Protein AF-A0A8J7N1F7-F1 (afdb_monomer_lite)

Structure (mmCIF, N/CA/C/O backbone):
data_AF-A0A8J7N1F7-F1
#
_entry.id   AF-A0A8J7N1F7-F1
#
loop_
_atom_site.group_PDB
_atom_site.id
_atom_site.type_symbol
_atom_site.label_atom_id
_atom_site.label_alt_id
_atom_site.label_comp_id
_atom_site.label_asym_id
_atom_site.label_entity_id
_atom_site.label_seq_id
_atom_site.pdbx_PDB_ins_code
_atom_site.Cartn_x
_atom_site.Cartn_y
_atom_site.Cartn_z
_atom_site.occupancy
_atom_site.B_iso_or_equiv
_atom_site.auth_seq_id
_atom_site.auth_comp_id
_atom_site.auth_asym_id
_atom_site.auth_atom_id
_atom_site.pdbx_PDB_model_num
ATOM 1 N N . TRP A 1 1 ? -0.646 -12.227 2.330 1.00 86.62 1 TRP A N 1
ATOM 2 C CA . TRP A 1 1 ? -0.042 -12.852 1.139 1.00 86.62 1 TRP A CA 1
ATOM 3 C C . TRP A 1 1 ? -0.427 -12.158 -0.161 1.00 86.62 1 TRP A C 1
ATOM 5 O O . TRP A 1 1 ? 0.489 -11.826 -0.890 1.00 86.62 1 TRP A O 1
ATOM 15 N N . ILE A 1 2 ? -1.705 -11.840 -0.431 1.00 90.56 2 ILE A N 1
ATOM 16 C CA . ILE A 1 2 ? -2.103 -11.136 -1.675 1.00 90.56 2 ILE A CA 1
ATOM 17 C C . ILE A 1 2 ? -1.323 -9.830 -1.924 1.00 90.56 2 ILE A C 1
ATOM 19 O O . ILE A 1 2 ? -0.809 -9.632 -3.015 1.00 90.56 2 ILE A O 1
ATOM 23 N N . VAL A 1 3 ? -1.153 -8.985 -0.901 1.00 93.06 3 VAL A N 1
ATOM 24 C CA . VAL A 1 3 ? -0.379 -7.736 -1.030 1.00 93.06 3 VAL A CA 1
ATOM 25 C C . VAL A 1 3 ? 1.080 -8.017 -1.384 1.00 93.06 3 VAL A C 1
ATOM 27 O O . VAL 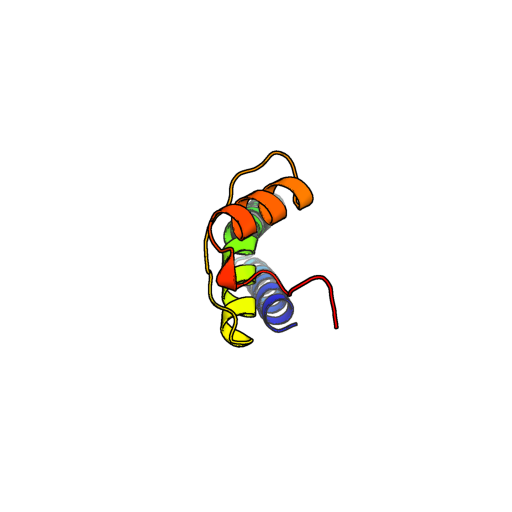A 1 3 ? 1.613 -7.375 -2.273 1.00 93.06 3 VAL A O 1
ATOM 30 N N . ALA A 1 4 ? 1.706 -9.011 -0.748 1.00 92.94 4 ALA A N 1
ATOM 31 C CA . ALA A 1 4 ? 3.085 -9.387 -1.055 1.00 92.94 4 ALA A CA 1
ATOM 32 C C . ALA A 1 4 ? 3.236 -9.869 -2.507 1.00 92.94 4 ALA A C 1
ATOM 34 O O . ALA A 1 4 ? 4.192 -9.490 -3.168 1.00 92.94 4 ALA A O 1
ATOM 35 N N . ALA A 1 5 ? 2.272 -10.644 -3.021 1.00 95.62 5 ALA A N 1
ATOM 36 C CA . ALA A 1 5 ? 2.265 -11.069 -4.421 1.00 95.62 5 ALA A CA 1
ATOM 37 C C . ALA A 1 5 ? 2.130 -9.880 -5.390 1.00 95.62 5 ALA A C 1
ATOM 39 O O . ALA A 1 5 ? 2.807 -9.853 -6.411 1.00 95.62 5 ALA A O 1
ATOM 40 N N . ILE A 1 6 ? 1.298 -8.886 -5.056 1.00 94.62 6 ILE A N 1
ATOM 41 C CA . ILE A 1 6 ? 1.146 -7.657 -5.851 1.00 94.62 6 ILE A CA 1
ATOM 42 C C . ILE A 1 6 ? 2.442 -6.839 -5.853 1.00 94.62 6 ILE A C 1
ATOM 44 O O . ILE A 1 6 ? 2.876 -6.407 -6.915 1.00 94.62 6 ILE A O 1
ATOM 48 N N . LEU A 1 7 ? 3.070 -6.647 -4.689 1.00 95.50 7 LEU A N 1
ATOM 49 C CA . LEU A 1 7 ? 4.328 -5.901 -4.582 1.00 95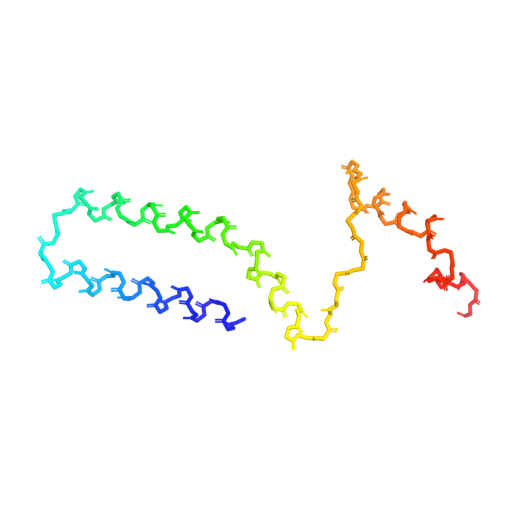.50 7 LEU A CA 1
ATOM 50 C C . LEU A 1 7 ? 5.454 -6.596 -5.351 1.00 95.50 7 LEU A C 1
ATOM 52 O O . LEU A 1 7 ? 6.101 -5.956 -6.169 1.00 95.50 7 LEU A O 1
ATOM 56 N N . PHE A 1 8 ? 5.588 -7.916 -5.192 1.00 96.81 8 PHE A N 1
ATOM 57 C CA . PHE A 1 8 ? 6.555 -8.715 -5.945 1.00 96.81 8 PHE A CA 1
ATOM 58 C C . PHE A 1 8 ? 6.337 -8.622 -7.461 1.00 96.81 8 PHE A C 1
ATOM 60 O O . PHE A 1 8 ? 7.292 -8.476 -8.218 1.00 96.81 8 PHE A O 1
ATOM 67 N N . ALA A 1 9 ? 5.082 -8.682 -7.922 1.00 97.81 9 ALA A N 1
ATOM 68 C CA . ALA A 1 9 ? 4.767 -8.496 -9.336 1.00 97.81 9 ALA A CA 1
ATOM 69 C C . ALA A 1 9 ? 5.122 -7.079 -9.823 1.00 97.81 9 ALA A C 1
ATOM 71 O O . ALA A 1 9 ? 5.567 -6.923 -10.958 1.00 97.81 9 ALA A O 1
ATOM 72 N N . GLY A 1 10 ? 4.958 -6.063 -8.970 1.00 97.06 10 GLY A N 1
ATOM 73 C CA . GLY A 1 10 ? 5.399 -4.696 -9.239 1.00 97.06 10 GLY A CA 1
ATOM 74 C C . GLY A 1 10 ? 6.919 -4.582 -9.373 1.00 97.06 10 GLY A C 1
ATOM 75 O O . GLY A 1 10 ? 7.390 -4.020 -10.357 1.00 97.06 10 GLY A O 1
ATOM 76 N N . ASP A 1 11 ? 7.678 -5.181 -8.451 1.00 97.56 11 ASP A N 1
ATOM 77 C CA . ASP A 1 11 ? 9.148 -5.219 -8.508 1.00 97.56 11 ASP A CA 1
ATOM 78 C C . ASP A 1 11 ? 9.644 -5.945 -9.765 1.00 97.56 11 ASP A C 1
ATOM 80 O O . ASP A 1 11 ? 10.533 -5.460 -10.465 1.00 97.56 11 ASP A O 1
ATOM 84 N N . LEU A 1 12 ? 9.023 -7.081 -10.098 1.00 98.19 12 LEU A N 1
ATOM 85 C CA . LEU A 1 12 ? 9.323 -7.825 -11.319 1.00 98.19 12 LEU A CA 1
ATOM 86 C C . LEU A 1 12 ? 9.020 -6.991 -12.572 1.00 98.19 12 LEU A C 1
ATOM 88 O O . LEU A 1 12 ? 9.834 -6.943 -13.490 1.00 98.19 12 LEU A O 1
ATOM 92 N N . GLY A 1 13 ? 7.870 -6.315 -12.609 1.00 97.88 13 GLY A N 1
ATOM 93 C CA . GLY A 1 13 ? 7.498 -5.435 -13.715 1.00 97.88 13 GLY A CA 1
ATOM 94 C C . GLY A 1 13 ? 8.460 -4.258 -13.879 1.00 97.88 13 GLY A C 1
ATOM 95 O O . GLY A 1 13 ? 8.812 -3.911 -15.004 1.00 97.88 13 GLY A O 1
ATOM 96 N N . LEU A 1 14 ? 8.927 -3.682 -12.771 1.00 97.25 14 LEU A N 1
ATOM 97 C CA . LEU A 1 14 ? 9.909 -2.601 -12.780 1.00 97.25 14 LEU A CA 1
ATOM 98 C C . LEU A 1 14 ? 11.267 -3.076 -13.317 1.00 97.25 14 LEU A C 1
ATOM 100 O O . LEU A 1 14 ? 11.860 -2.399 -14.153 1.00 97.25 14 LEU A O 1
ATOM 104 N N . ALA A 1 15 ? 11.721 -4.262 -12.904 1.00 96.56 15 ALA A N 1
ATOM 105 C CA . ALA A 1 15 ? 12.954 -4.859 -13.411 1.00 96.56 15 ALA A CA 1
ATOM 106 C C . ALA A 1 15 ? 12.887 -5.125 -14.925 1.00 96.56 15 ALA A C 1
ATOM 108 O O . ALA A 1 15 ? 13.798 -4.747 -15.659 1.00 96.56 15 ALA A O 1
ATOM 109 N N . LEU A 1 16 ? 11.781 -5.704 -15.405 1.00 97.62 16 LEU A N 1
ATOM 110 C CA . LEU A 1 16 ? 11.555 -5.929 -16.838 1.00 97.62 16 LEU A CA 1
ATOM 111 C C . LEU A 1 16 ? 11.496 -4.615 -17.626 1.00 97.62 16 LEU A C 1
ATOM 113 O O . LEU A 1 16 ? 11.989 -4.540 -18.750 1.00 97.62 16 LEU A O 1
ATOM 117 N N . LEU A 1 17 ? 10.910 -3.565 -17.042 1.00 97.19 17 LEU A N 1
ATOM 118 C CA . LEU A 1 17 ? 10.872 -2.245 -17.662 1.00 97.19 17 LEU A CA 1
ATOM 119 C C . LEU A 1 17 ? 12.279 -1.665 -17.828 1.00 97.19 17 LEU A C 1
ATOM 121 O O . LEU A 1 17 ? 12.564 -1.114 -18.886 1.00 97.19 17 LEU A O 1
ATOM 125 N N . PHE A 1 18 ? 13.149 -1.798 -16.821 1.00 97.00 18 PHE A N 1
ATOM 126 C CA . PHE A 1 18 ? 14.532 -1.321 -16.903 1.00 97.00 18 PHE A CA 1
ATOM 127 C C . PHE A 1 18 ? 15.319 -2.004 -18.020 1.00 97.00 18 PHE A C 1
ATOM 129 O O . PHE A 1 18 ? 16.047 -1.322 -18.739 1.00 97.00 18 PHE A O 1
ATOM 136 N N . GLU A 1 19 ? 15.133 -3.315 -18.193 1.00 95.06 19 GLU A N 1
ATOM 137 C CA . GLU A 1 19 ? 15.742 -4.079 -19.286 1.00 95.06 19 GLU A CA 1
ATOM 138 C C . GLU A 1 19 ? 15.218 -3.622 -20.656 1.00 95.06 19 GLU A C 1
ATOM 140 O O . GLU A 1 19 ? 15.996 -3.434 -21.588 1.00 95.06 19 GLU A O 1
ATOM 145 N N . LEU A 1 20 ? 13.910 -3.373 -20.777 1.00 97.38 20 LEU A N 1
ATOM 146 C CA . LEU A 1 20 ? 13.288 -2.979 -22.044 1.00 97.38 20 LEU A CA 1
ATOM 147 C C . LEU A 1 20 ? 13.757 -1.608 -22.558 1.00 97.38 20 LEU A C 1
ATOM 149 O O . LEU A 1 20 ? 13.814 -1.398 -23.769 1.00 97.38 20 LEU A O 1
ATOM 153 N N . VAL A 1 21 ? 14.043 -0.668 -21.656 1.00 96.69 21 VAL A N 1
ATOM 154 C CA . VAL A 1 21 ? 14.425 0.712 -22.012 1.00 96.69 21 VAL A CA 1
ATOM 155 C C . VAL A 1 21 ? 15.929 0.976 -21.910 1.00 96.69 21 VAL A C 1
ATOM 157 O O . VAL A 1 21 ? 16.337 2.120 -22.093 1.00 96.69 21 VAL A O 1
ATOM 160 N N . ASP A 1 22 ? 16.727 -0.058 -21.624 1.00 94.75 22 ASP A N 1
ATOM 161 C CA . ASP A 1 22 ? 18.180 0.024 -21.414 1.00 94.75 22 ASP A CA 1
ATOM 162 C C . ASP A 1 22 ? 18.563 1.134 -20.417 1.00 94.75 22 ASP A C 1
ATOM 164 O O . ASP A 1 22 ? 19.376 2.022 -20.681 1.00 94.75 22 ASP A O 1
ATOM 168 N N . LEU A 1 23 ? 17.881 1.136 -19.265 1.00 94.12 23 LEU A N 1
ATOM 169 C CA . LEU A 1 23 ? 18.046 2.183 -18.262 1.00 94.12 23 LEU A CA 1
ATOM 170 C C . LEU A 1 23 ? 19.417 2.056 -17.582 1.00 94.12 23 LEU A C 1
ATOM 172 O O . LEU A 1 23 ? 19.788 0.973 -17.132 1.00 94.12 23 LEU A O 1
ATOM 176 N N . ASP A 1 24 ? 20.156 3.154 -17.430 1.00 96.12 24 ASP A N 1
ATOM 177 C CA . ASP A 1 24 ? 21.462 3.126 -16.772 1.00 96.12 24 ASP A CA 1
ATOM 178 C C . ASP A 1 24 ? 21.346 2.823 -15.265 1.00 96.12 24 ASP A C 1
ATOM 180 O O . ASP A 1 24 ? 20.331 3.102 -14.619 1.00 96.12 24 ASP A O 1
ATOM 184 N N . GLY A 1 25 ? 22.413 2.278 -14.674 1.00 96.06 25 GLY A N 1
ATOM 185 C CA . GLY A 1 25 ? 22.394 1.816 -13.282 1.00 96.06 25 GLY A CA 1
ATOM 186 C C . GLY A 1 25 ? 22.047 2.899 -12.252 1.00 96.06 25 GLY A C 1
ATOM 187 O O . GLY A 1 25 ? 21.438 2.590 -11.226 1.00 96.06 25 GLY A O 1
ATOM 188 N N . LEU A 1 26 ? 22.380 4.170 -12.512 1.00 97.69 26 LEU A N 1
ATOM 189 C CA . LEU A 1 26 ? 22.048 5.255 -11.589 1.00 97.69 26 LEU A CA 1
ATOM 190 C C . LEU A 1 26 ? 20.556 5.602 -11.663 1.00 97.69 26 LEU A C 1
ATOM 192 O O . LEU A 1 26 ? 19.914 5.770 -10.624 1.00 97.69 26 LEU A O 1
ATOM 196 N N . SER A 1 27 ? 19.982 5.652 -12.865 1.00 96.69 27 SER A N 1
ATOM 197 C CA . SER A 1 27 ? 18.537 5.826 -13.049 1.00 96.69 27 SER A CA 1
ATOM 198 C C . SER A 1 27 ? 17.733 4.668 -12.457 1.00 96.69 27 SER A C 1
ATOM 200 O O . SER A 1 27 ? 16.719 4.908 -11.799 1.00 96.69 27 SER A O 1
ATOM 202 N N . GLN A 1 28 ? 18.202 3.423 -12.611 1.00 97.56 28 GLN A N 1
ATOM 203 C CA . GLN A 1 28 ? 17.565 2.249 -11.998 1.00 97.56 28 GLN A CA 1
ATOM 204 C C . GLN A 1 28 ? 17.519 2.357 -10.470 1.00 97.56 28 GLN A C 1
ATOM 206 O O . GLN A 1 28 ? 16.481 2.086 -9.859 1.00 97.56 28 GLN A O 1
ATOM 211 N N . LEU A 1 29 ? 18.618 2.795 -9.843 1.00 97.62 29 LEU A N 1
ATOM 212 C CA . LEU A 1 29 ? 18.682 3.008 -8.397 1.00 97.62 29 LEU A CA 1
ATOM 213 C C . LEU A 1 29 ? 17.624 4.018 -7.942 1.00 97.62 29 LEU A C 1
ATOM 215 O O . LEU A 1 29 ? 16.839 3.728 -7.037 1.00 97.62 29 LEU A O 1
ATOM 219 N N . TRP A 1 30 ? 17.574 5.189 -8.580 1.00 98.12 30 TRP A N 1
ATOM 220 C CA . TRP A 1 30 ? 16.622 6.236 -8.208 1.00 98.12 30 TRP A CA 1
ATOM 221 C C . TRP A 1 30 ? 15.171 5.824 -8.444 1.00 98.12 30 TRP A C 1
ATOM 223 O O . TRP A 1 30 ? 14.322 6.074 -7.588 1.00 98.12 30 TRP A O 1
ATOM 233 N N . ALA A 1 31 ? 14.886 5.145 -9.555 1.00 97.31 31 ALA A N 1
ATOM 234 C CA . ALA A 1 31 ? 13.559 4.617 -9.843 1.00 97.31 31 ALA A CA 1
ATOM 235 C C . ALA A 1 31 ? 13.130 3.561 -8.810 1.00 97.31 31 ALA A C 1
ATOM 237 O O . ALA A 1 31 ? 12.003 3.606 -8.316 1.00 97.31 31 ALA A O 1
ATOM 238 N N . THR A 1 32 ? 14.039 2.667 -8.412 1.00 97.44 32 THR A N 1
ATOM 239 C CA . THR A 1 32 ? 13.778 1.648 -7.383 1.00 97.44 32 THR A CA 1
ATOM 240 C C . THR A 1 32 ? 13.507 2.284 -6.022 1.00 97.44 32 THR A C 1
ATOM 242 O O . THR A 1 32 ? 12.551 1.906 -5.344 1.00 97.44 32 THR A O 1
ATOM 245 N N . LEU A 1 33 ? 14.303 3.282 -5.625 1.00 98.12 33 LEU A N 1
ATOM 246 C CA . LEU A 1 33 ? 14.080 4.025 -4.383 1.00 98.12 33 LEU A CA 1
ATOM 247 C C . LEU A 1 33 ? 12.729 4.749 -4.405 1.00 98.12 33 LEU A C 1
ATOM 249 O O . LEU A 1 33 ? 11.963 4.638 -3.449 1.00 98.12 33 LEU A O 1
ATOM 253 N N . GLY A 1 34 ? 12.408 5.434 -5.505 1.00 97.69 34 GLY A N 1
ATOM 254 C CA . GLY A 1 34 ? 11.118 6.098 -5.689 1.00 97.69 34 GLY A CA 1
ATOM 255 C C . GLY A 1 34 ? 9.941 5.127 -5.582 1.00 97.69 34 GLY A C 1
ATOM 256 O O . GLY A 1 34 ? 8.984 5.395 -4.856 1.00 97.69 34 GLY A O 1
ATOM 257 N N . TRP A 1 35 ? 10.044 3.963 -6.226 1.00 97.38 35 TRP A N 1
ATOM 258 C CA . TRP A 1 35 ? 9.059 2.888 -6.120 1.00 97.38 35 TRP A CA 1
ATOM 259 C C . TRP A 1 35 ? 8.850 2.433 -4.668 1.00 97.38 35 TRP A C 1
ATOM 261 O O . TRP A 1 35 ? 7.716 2.399 -4.192 1.00 97.38 35 TRP A O 1
ATOM 271 N N . HIS A 1 36 ? 9.927 2.179 -3.922 1.00 96.94 36 HIS A N 1
ATOM 272 C CA . HIS A 1 36 ? 9.834 1.733 -2.527 1.00 96.94 36 HIS A CA 1
ATOM 273 C C . HIS A 1 36 ? 9.256 2.803 -1.595 1.00 96.94 36 HIS A C 1
ATOM 275 O O . HIS A 1 36 ? 8.529 2.474 -0.658 1.00 96.94 36 HIS A O 1
ATOM 281 N N . VAL A 1 37 ? 9.520 4.084 -1.863 1.00 97.62 37 VAL A N 1
ATOM 282 C CA . VAL A 1 37 ? 8.882 5.192 -1.140 1.00 97.62 37 VAL A CA 1
ATOM 283 C C . VAL A 1 37 ? 7.371 5.187 -1.381 1.00 97.62 37 VAL A C 1
ATOM 285 O O . VAL A 1 37 ? 6.606 5.243 -0.418 1.00 97.62 37 VAL A O 1
ATOM 288 N N . ILE A 1 38 ? 6.929 5.056 -2.636 1.00 96.25 38 ILE A N 1
ATOM 289 C CA . ILE A 1 38 ? 5.500 4.972 -2.986 1.00 96.25 38 ILE A CA 1
ATOM 290 C C . ILE A 1 38 ? 4.843 3.777 -2.286 1.00 96.25 38 ILE A C 1
ATOM 292 O O . ILE A 1 38 ? 3.782 3.925 -1.677 1.00 96.25 38 ILE A O 1
ATOM 296 N N . VAL A 1 39 ? 5.492 2.609 -2.314 1.00 95.62 39 VAL A N 1
ATOM 297 C CA . VAL A 1 39 ? 5.027 1.406 -1.607 1.00 95.62 39 VAL A CA 1
ATOM 298 C C . VAL A 1 39 ? 4.921 1.654 -0.101 1.00 95.62 39 VAL A C 1
ATOM 300 O O . VAL A 1 39 ? 3.928 1.262 0.511 1.00 95.62 39 VAL A O 1
ATOM 303 N N . GLY A 1 40 ? 5.898 2.341 0.496 1.00 94.12 40 GLY A N 1
ATOM 304 C CA . GLY A 1 40 ? 5.882 2.719 1.908 1.00 94.12 40 GLY A CA 1
ATOM 305 C C . GLY A 1 40 ? 4.677 3.587 2.277 1.00 94.12 40 GLY A C 1
ATOM 306 O O . GLY A 1 40 ? 3.999 3.297 3.262 1.00 94.12 40 GLY A O 1
ATOM 307 N N . PHE A 1 41 ? 4.352 4.594 1.461 1.00 95.12 41 PHE A N 1
ATOM 308 C CA . PHE A 1 41 ? 3.147 5.412 1.656 1.00 95.12 41 PHE A CA 1
ATOM 309 C C . PHE A 1 41 ? 1.857 4.600 1.481 1.00 95.12 41 PHE A C 1
ATOM 311 O O . PHE A 1 41 ? 0.929 4.742 2.275 1.00 95.12 41 PHE A O 1
ATOM 318 N N . ALA A 1 42 ? 1.810 3.704 0.495 1.00 94.94 42 ALA A N 1
ATOM 319 C CA . ALA A 1 42 ? 0.649 2.855 0.234 1.00 94.94 42 ALA A CA 1
ATOM 320 C C . ALA A 1 42 ? 0.469 1.714 1.258 1.00 94.94 42 ALA A C 1
ATOM 322 O O . ALA A 1 42 ? -0.577 1.059 1.275 1.00 94.94 42 ALA A O 1
ATOM 323 N N . ALA A 1 43 ? 1.461 1.448 2.116 1.00 92.00 43 ALA A N 1
ATOM 324 C CA . ALA A 1 43 ? 1.450 0.310 3.033 1.00 92.00 43 ALA A CA 1
ATOM 325 C C . ALA A 1 43 ? 0.248 0.331 3.991 1.00 92.00 43 ALA A C 1
ATOM 327 O O . ALA A 1 43 ? -0.388 -0.703 4.220 1.00 92.00 43 ALA A O 1
ATOM 328 N N . GLU A 1 44 ? -0.106 1.507 4.516 1.00 90.81 44 GLU A N 1
ATOM 329 C CA . GLU A 1 44 ? -1.251 1.666 5.417 1.00 90.81 44 GLU A CA 1
ATOM 330 C C . GLU A 1 44 ? -2.586 1.432 4.689 1.00 90.81 44 GLU A C 1
ATOM 332 O O . GLU A 1 44 ? -3.474 0.756 5.216 1.00 90.81 44 GLU A O 1
ATOM 337 N N . ASP A 1 45 ? -2.720 1.895 3.446 1.00 93.62 45 ASP A N 1
ATOM 338 C CA . ASP A 1 45 ? -3.912 1.648 2.630 1.00 93.62 45 ASP A CA 1
ATOM 339 C C . ASP A 1 45 ? -4.059 0.171 2.256 1.00 93.62 45 ASP A C 1
ATOM 341 O O . ASP A 1 45 ? -5.162 -0.381 2.322 1.00 93.62 45 ASP A O 1
ATOM 345 N N . LEU A 1 46 ? -2.951 -0.505 1.940 1.00 93.75 46 LEU A N 1
ATOM 346 C CA . LEU A 1 46 ? -2.914 -1.946 1.677 1.00 93.75 46 LEU A CA 1
ATOM 347 C C . LEU A 1 46 ? -3.270 -2.755 2.932 1.00 93.75 46 LEU A C 1
ATOM 349 O O . LEU A 1 46 ? -4.018 -3.738 2.858 1.00 93.75 46 LEU A O 1
ATOM 353 N N . ARG A 1 47 ? -2.807 -2.321 4.110 1.00 91.44 47 ARG A N 1
ATOM 354 C CA . ARG A 1 47 ? -3.220 -2.895 5.399 1.00 91.44 47 ARG A CA 1
ATOM 355 C C . ARG A 1 47 ? -4.725 -2.732 5.609 1.00 91.44 47 ARG A C 1
ATOM 357 O O . ARG A 1 47 ? -5.415 -3.706 5.907 1.00 91.44 47 ARG A O 1
ATOM 364 N N . ARG A 1 48 ? -5.270 -1.535 5.391 1.00 91.38 48 ARG A N 1
ATOM 36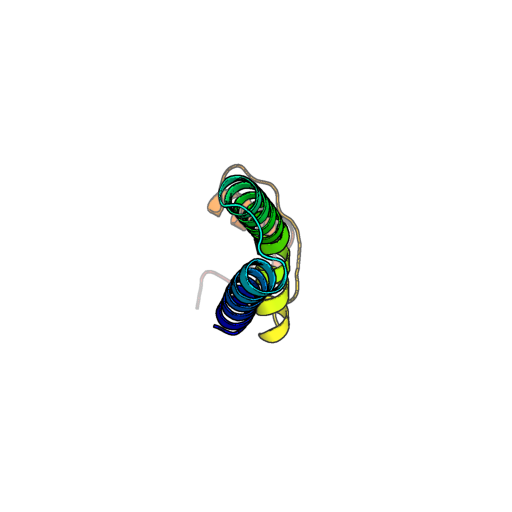5 C CA . ARG A 1 48 ? -6.720 -1.290 5.487 1.00 91.38 48 ARG A CA 1
ATOM 366 C C . ARG A 1 48 ? -7.505 -2.122 4.477 1.00 91.38 48 ARG A C 1
ATOM 368 O O . ARG A 1 48 ? -8.536 -2.688 4.824 1.00 91.38 48 ARG A O 1
ATOM 375 N N . TRP A 1 49 ? -7.018 -2.240 3.246 1.00 93.56 49 TRP A N 1
ATOM 376 C CA . TRP A 1 49 ? -7.640 -3.061 2.211 1.00 93.56 49 TRP A CA 1
ATOM 377 C C . TRP A 1 49 ? -7.680 -4.541 2.590 1.00 93.56 49 TRP A C 1
ATOM 379 O O . TRP A 1 49 ? -8.737 -5.164 2.513 1.00 93.56 49 TRP A O 1
ATOM 389 N N . THR A 1 50 ? -6.570 -5.095 3.078 1.00 93.69 50 THR A N 1
ATOM 390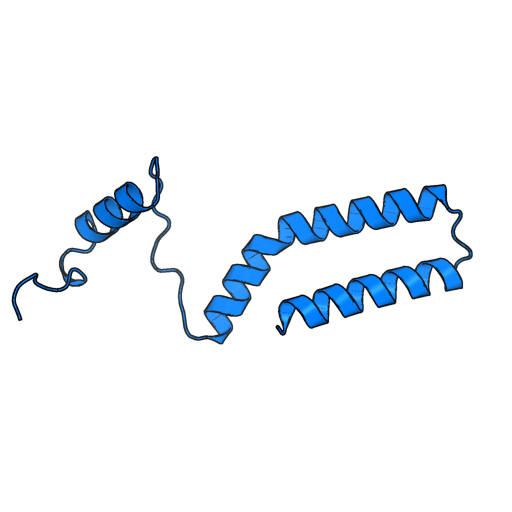 C CA . THR A 1 50 ? -6.534 -6.492 3.539 1.00 93.69 50 THR A CA 1
ATOM 391 C C . THR A 1 50 ? -7.449 -6.757 4.731 1.00 93.69 50 THR A C 1
ATOM 393 O O . THR A 1 50 ? -8.048 -7.829 4.797 1.00 93.69 50 THR A O 1
ATOM 396 N N . LEU A 1 51 ? -7.611 -5.792 5.641 1.00 93.12 51 LEU A N 1
ATOM 397 C CA . LEU A 1 51 ? -8.600 -5.872 6.718 1.00 93.12 51 LEU A CA 1
ATOM 398 C C . LEU A 1 51 ? -10.036 -5.876 6.173 1.00 93.12 51 LEU A C 1
ATOM 400 O O . LEU A 1 51 ? -10.830 -6.723 6.582 1.00 93.12 51 LEU A O 1
ATOM 404 N N . ARG A 1 52 ? -10.349 -5.022 5.188 1.00 94.31 52 ARG A N 1
ATOM 405 C CA . ARG A 1 52 ? -11.666 -5.014 4.522 1.00 94.31 52 ARG A CA 1
ATOM 406 C C . ARG A 1 52 ? -11.987 -6.344 3.845 1.00 94.31 52 ARG A C 1
ATOM 408 O O . ARG A 1 52 ? -13.094 -6.846 3.994 1.00 94.31 52 ARG A O 1
ATOM 415 N N . LEU A 1 53 ? -11.018 -6.954 3.159 1.00 93.19 53 LEU A N 1
ATOM 416 C CA . LEU A 1 53 ? -11.189 -8.278 2.540 1.00 93.19 53 LEU A CA 1
ATOM 417 C C . LEU A 1 53 ? -11.500 -9.387 3.555 1.00 93.19 53 LEU A C 1
ATOM 419 O O . LEU A 1 53 ? -12.077 -10.407 3.197 1.00 93.19 53 LEU A O 1
ATOM 423 N N . ARG A 1 54 ? -11.115 -9.195 4.818 1.00 94.06 54 ARG A N 1
ATOM 424 C CA . ARG A 1 54 ? -11.410 -10.113 5.925 1.00 94.06 54 ARG A CA 1
ATOM 425 C C . ARG A 1 54 ? -12.710 -9.767 6.664 1.00 94.06 54 ARG A C 1
ATOM 427 O O . ARG A 1 54 ? -12.993 -10.383 7.683 1.00 94.06 54 ARG A O 1
ATOM 434 N N . GLY A 1 55 ? -13.478 -8.789 6.180 1.00 95.50 55 GLY A N 1
ATOM 435 C CA . GLY A 1 55 ? -14.738 -8.358 6.788 1.00 95.50 55 GLY A CA 1
ATOM 436 C C . GLY A 1 55 ? -14.587 -7.381 7.957 1.00 95.50 55 GLY A C 1
ATOM 437 O O . GLY A 1 55 ? -15.577 -7.079 8.616 1.00 95.50 55 GLY A O 1
ATOM 438 N N . TYR A 1 56 ? -13.383 -6.863 8.222 1.00 94.00 56 TYR A N 1
ATOM 439 C CA . TYR A 1 56 ? -13.206 -5.801 9.212 1.00 94.00 56 TYR A CA 1
ATOM 440 C C . TYR A 1 56 ? -13.589 -4.442 8.621 1.00 94.00 56 TYR A C 1
ATOM 442 O O . TYR A 1 56 ? -13.257 -4.127 7.475 1.00 94.00 56 TYR A O 1
ATOM 450 N N . ALA A 1 57 ? -14.220 -3.604 9.439 1.00 90.31 57 ALA A N 1
ATOM 451 C CA . ALA A 1 57 ? -14.489 -2.204 9.140 1.00 90.31 57 ALA A CA 1
ATOM 452 C C . ALA A 1 57 ? -13.708 -1.300 10.103 1.00 90.31 57 ALA A C 1
ATOM 454 O O . ALA A 1 57 ? -13.434 -1.679 11.243 1.00 90.31 57 ALA A O 1
ATOM 455 N N . LEU A 1 58 ? -13.340 -0.102 9.643 1.00 90.00 58 LEU A N 1
ATOM 456 C CA . LEU A 1 58 ? -12.787 0.924 10.523 1.00 90.00 58 LEU A CA 1
ATOM 457 C C . LEU A 1 58 ? -13.917 1.440 11.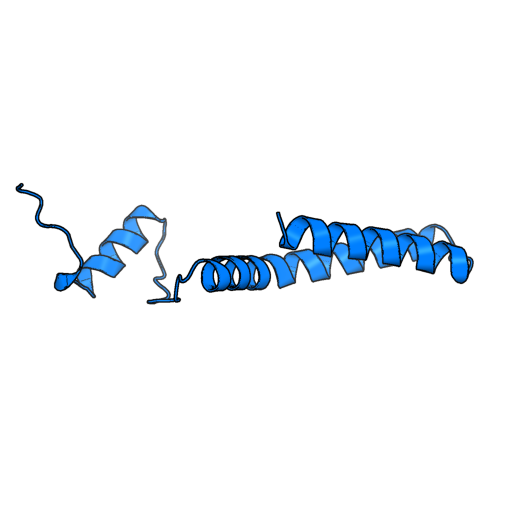421 1.00 90.00 58 LEU A C 1
ATOM 459 O O . LEU A 1 58 ? -14.867 2.025 10.909 1.00 90.00 58 LEU A O 1
ATOM 463 N N . ALA A 1 59 ? -13.808 1.215 12.729 1.00 89.62 59 ALA A N 1
ATOM 464 C CA . ALA A 1 59 ? -14.781 1.717 13.695 1.00 89.62 59 ALA A CA 1
ATOM 465 C C . ALA A 1 59 ? -14.508 3.186 14.056 1.00 89.62 59 ALA A C 1
ATOM 467 O O . ALA A 1 59 ? -15.384 4.030 13.911 1.00 89.62 59 ALA A O 1
ATOM 468 N N . GLU A 1 60 ? -13.283 3.493 14.488 1.00 89.75 60 GLU A N 1
ATOM 469 C CA . GLU A 1 60 ? -12.878 4.825 14.943 1.00 89.75 60 GLU A CA 1
ATOM 470 C C . GLU A 1 60 ? -11.350 4.983 14.852 1.00 89.75 60 GLU A C 1
ATOM 472 O O . GLU A 1 60 ? -10.611 3.993 14.868 1.00 89.75 60 GLU A O 1
ATOM 477 N N . ILE A 1 61 ? -10.866 6.225 14.763 1.00 91.38 61 ILE A N 1
ATOM 478 C CA . ILE A 1 61 ? -9.449 6.563 14.937 1.00 91.38 61 ILE A CA 1
ATOM 479 C C . ILE A 1 61 ? -9.267 7.134 16.344 1.00 91.38 61 ILE A C 1
ATOM 481 O O . ILE A 1 61 ? -9.722 8.240 16.622 1.00 91.38 61 ILE A O 1
ATOM 485 N N . VAL A 1 62 ? -8.556 6.409 17.210 1.00 93.88 62 VAL A N 1
ATOM 486 C CA . VAL A 1 62 ? -8.287 6.842 18.587 1.00 93.88 62 VAL A CA 1
ATOM 487 C C . VAL A 1 62 ? -6.824 7.240 18.733 1.00 93.88 62 VAL A C 1
ATOM 489 O O . VAL A 1 62 ? -5.925 6.403 18.668 1.00 93.88 62 VAL A O 1
ATOM 492 N N . ALA A 1 63 ? -6.579 8.534 18.935 1.00 93.94 63 ALA A N 1
ATOM 493 C CA . ALA A 1 63 ? -5.246 9.046 19.228 1.00 93.94 63 ALA A CA 1
ATOM 494 C C . ALA A 1 63 ? -4.925 8.844 20.715 1.00 93.94 63 ALA A C 1
ATOM 496 O O . ALA A 1 63 ? -5.705 9.261 21.572 1.00 93.94 63 ALA A O 1
ATOM 497 N N . ALA A 1 64 ? -3.782 8.235 21.031 1.00 94.44 64 ALA A N 1
ATOM 498 C CA . ALA A 1 64 ? -3.242 8.128 22.385 1.00 94.44 64 ALA A CA 1
ATOM 499 C C . ALA A 1 64 ? -1.727 7.871 22.342 1.00 94.44 64 ALA A C 1
ATOM 501 O O . ALA A 1 64 ? -1.164 7.583 21.290 1.00 94.44 64 ALA A O 1
ATOM 502 N N . GLU A 1 65 ? -1.077 7.947 23.500 1.00 95.50 65 GLU A N 1
ATOM 503 C CA . GLU A 1 65 ? 0.378 7.788 23.638 1.00 95.50 65 GLU A CA 1
ATOM 504 C C . GLU A 1 65 ? 0.867 6.362 23.340 1.00 95.50 65 GLU A C 1
ATOM 506 O O . GLU A 1 65 ? 2.028 6.153 23.002 1.00 95.50 65 GLU A O 1
ATOM 511 N N . ASN A 1 66 ? -0.009 5.364 23.484 1.00 94.69 66 ASN A N 1
ATOM 512 C CA . ASN A 1 66 ? 0.276 3.962 23.199 1.00 94.69 66 ASN A CA 1
ATOM 513 C C . ASN A 1 66 ? -1.023 3.171 22.970 1.00 94.69 66 ASN A C 1
ATOM 515 O O . ASN A 1 66 ? -2.124 3.660 23.231 1.00 94.69 66 ASN A O 1
ATOM 519 N N . ALA A 1 67 ? -0.883 1.922 22.518 1.00 91.00 67 ALA A N 1
ATOM 520 C CA . ALA A 1 67 ? -2.009 1.042 22.212 1.00 91.00 67 ALA A CA 1
ATOM 521 C C . ALA A 1 67 ? -2.936 0.799 23.419 1.00 91.00 67 ALA A C 1
ATOM 523 O O . ALA A 1 67 ? -4.149 0.892 23.274 1.00 91.00 67 ALA A O 1
ATOM 524 N N . ALA A 1 68 ? -2.389 0.573 24.618 1.00 91.69 68 ALA A N 1
ATOM 525 C CA . ALA A 1 68 ? -3.194 0.323 25.818 1.00 91.69 68 ALA A CA 1
ATOM 526 C C . ALA A 1 68 ? -3.980 1.565 26.283 1.00 91.69 68 ALA A C 1
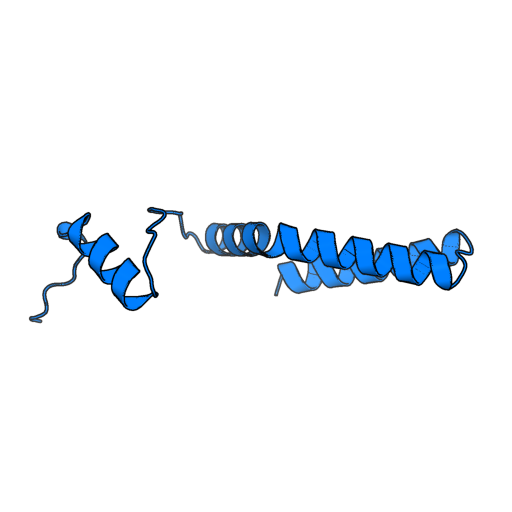ATOM 528 O O . ALA A 1 68 ? -5.039 1.450 26.901 1.00 91.69 68 ALA A O 1
ATOM 529 N N . ALA A 1 69 ? -3.458 2.767 26.037 1.00 94.19 69 ALA A N 1
ATOM 530 C CA . ALA A 1 69 ? -4.171 4.017 26.281 1.00 94.19 69 ALA A CA 1
ATOM 531 C C . ALA A 1 69 ? -5.248 4.272 25.211 1.00 94.19 69 ALA A C 1
ATOM 533 O O . ALA A 1 69 ? -6.336 4.736 25.548 1.00 94.19 69 ALA A O 1
ATOM 534 N N . ALA A 1 70 ? -4.974 3.935 23.945 1.00 93.50 70 ALA A N 1
ATOM 535 C CA . ALA A 1 70 ? -5.948 4.036 22.858 1.00 93.50 70 ALA A CA 1
ATOM 536 C C . ALA A 1 70 ? -7.123 3.070 23.061 1.00 93.50 70 ALA A C 1
ATOM 538 O O . ALA A 1 70 ? -8.273 3.458 22.897 1.00 93.50 70 ALA A O 1
ATOM 539 N N . GLU A 1 71 ? -6.846 1.837 23.482 1.00 90.94 71 GLU A N 1
ATOM 540 C CA . GLU A 1 71 ? -7.870 0.835 23.783 1.00 90.94 71 GLU A CA 1
ATOM 541 C C . GLU A 1 71 ? -8.779 1.280 24.934 1.00 90.94 71 GLU A C 1
ATOM 543 O O . GLU A 1 71 ? -10.000 1.213 24.815 1.00 90.94 71 GLU A O 1
ATOM 548 N N . ARG A 1 72 ? -8.197 1.818 26.016 1.00 90.94 72 ARG A N 1
ATOM 549 C CA . ARG A 1 72 ? -8.972 2.397 27.123 1.00 90.94 72 ARG A CA 1
ATOM 550 C C . ARG A 1 72 ? -9.895 3.517 26.645 1.00 90.94 72 ARG A C 1
ATOM 552 O O . ARG A 1 72 ? -11.097 3.417 26.854 1.00 90.94 72 ARG A O 1
ATOM 559 N N . ARG A 1 73 ? -9.363 4.508 25.915 1.00 92.81 73 ARG A N 1
ATOM 560 C CA . ARG A 1 73 ? -10.178 5.598 25.343 1.00 92.81 73 ARG A CA 1
ATOM 561 C C . ARG A 1 73 ? -11.288 5.075 24.434 1.00 92.81 73 ARG A C 1
ATOM 563 O O . ARG A 1 73 ? -12.410 5.558 24.509 1.00 92.81 73 ARG A O 1
ATOM 570 N N . TYR A 1 74 ? -10.999 4.081 23.596 1.00 92.50 74 TYR A N 1
ATOM 571 C CA . TYR A 1 74 ? -12.007 3.481 22.724 1.00 92.50 74 TYR A CA 1
ATOM 572 C C . TYR A 1 74 ? -13.187 2.910 23.524 1.00 92.50 74 TYR A C 1
ATOM 574 O O . TYR A 1 74 ? -14.343 3.197 23.204 1.00 92.50 74 TYR A O 1
ATOM 582 N N . PHE A 1 75 ? -12.908 2.147 24.586 1.00 91.94 75 PHE A N 1
ATOM 583 C CA . PHE A 1 75 ? -13.947 1.583 25.450 1.00 91.94 75 PHE A CA 1
ATOM 584 C C . PHE A 1 75 ? -14.643 2.625 26.332 1.00 91.94 75 PHE A C 1
ATOM 586 O O . PHE A 1 75 ? -15.827 2.450 26.615 1.00 91.94 75 PHE A O 1
ATOM 593 N N . ASP A 1 76 ? -13.972 3.723 26.689 1.00 91.69 76 ASP A N 1
ATOM 594 C CA . ASP A 1 76 ? -14.608 4.864 27.362 1.00 91.69 76 ASP A CA 1
ATOM 595 C C . ASP A 1 76 ? -15.699 5.494 26.471 1.00 91.69 76 ASP A C 1
ATOM 597 O O . ASP A 1 76 ? -16.768 5.863 26.959 1.00 91.69 76 ASP A O 1
ATOM 601 N N . HIS A 1 77 ? -15.471 5.565 25.153 1.00 89.69 77 HIS A N 1
ATOM 602 C CA . HIS A 1 77 ? -16.464 6.032 24.176 1.00 89.69 77 HIS A CA 1
ATOM 603 C C . HIS A 1 77 ? -17.505 4.960 23.796 1.00 89.69 77 HIS A C 1
ATOM 605 O O . HIS A 1 77 ? -18.617 5.299 23.390 1.00 89.69 77 HIS A O 1
ATOM 611 N N . HIS A 1 78 ? -17.176 3.673 23.959 1.00 89.50 78 HIS A N 1
ATOM 612 C CA . HIS A 1 78 ? -18.007 2.533 23.550 1.00 89.50 78 HIS A CA 1
ATOM 613 C C . HIS A 1 78 ? -18.237 1.517 24.689 1.00 89.50 78 HIS A C 1
ATOM 615 O O . HIS A 1 78 ? -17.905 0.335 24.543 1.00 89.50 78 HIS A O 1
ATOM 621 N N . PRO A 1 79 ? -18.871 1.912 25.811 1.00 84.50 79 PRO A N 1
ATOM 622 C CA . PRO A 1 79 ? -19.012 1.050 26.989 1.00 84.50 79 PRO A CA 1
ATOM 623 C C . PRO A 1 79 ? -19.821 -0.228 26.719 1.00 84.50 79 PRO A C 1
ATOM 625 O O . PRO A 1 79 ? -19.587 -1.255 27.348 1.00 84.50 79 PRO A O 1
ATOM 628 N N . ALA A 1 80 ? -20.732 -0.207 25.739 1.00 84.44 80 ALA A N 1
ATOM 629 C CA . ALA A 1 80 ? -21.508 -1.380 25.325 1.00 84.44 80 ALA A CA 1
ATOM 630 C C . ALA A 1 80 ? -20.661 -2.487 24.662 1.00 84.44 80 ALA A C 1
ATOM 632 O O . ALA A 1 80 ? -21.109 -3.628 24.569 1.00 84.44 80 ALA A O 1
ATOM 633 N N . MET A 1 81 ? -19.455 -2.158 24.187 1.00 80.31 81 MET A N 1
ATOM 634 C CA . MET A 1 81 ? -18.534 -3.102 23.543 1.00 80.31 81 MET A CA 1
ATOM 635 C C . MET A 1 81 ? -17.515 -3.698 24.522 1.00 80.31 81 MET A C 1
ATOM 637 O O . MET A 1 81 ? -16.820 -4.654 24.175 1.00 80.31 81 MET A O 1
ATOM 641 N N . ALA A 1 82 ? -17.437 -3.180 25.751 1.00 76.81 82 ALA A N 1
ATOM 642 C CA . ALA A 1 82 ? -16.629 -3.779 26.801 1.00 76.81 82 ALA A CA 1
ATOM 643 C C . ALA A 1 82 ? -17.276 -5.101 27.249 1.00 76.81 82 ALA A C 1
ATOM 645 O O . ALA A 1 82 ? -18.409 -5.130 27.734 1.00 76.81 82 ALA A O 1
ATOM 646 N N . LYS A 1 83 ? -16.564 -6.225 27.095 1.00 67.31 83 LYS A N 1
ATOM 647 C CA . LYS A 1 83 ? -17.016 -7.498 27.675 1.00 67.31 83 LYS A CA 1
ATOM 648 C C . LYS A 1 83 ? -17.055 -7.353 29.205 1.00 67.31 83 LYS A C 1
ATOM 650 O O . LYS A 1 83 ? -16.052 -6.921 29.776 1.00 67.31 83 LYS A O 1
ATOM 655 N N . PRO A 1 84 ? -18.150 -7.734 29.891 1.00 59.25 84 PRO A N 1
ATOM 656 C CA . PRO A 1 84 ? -18.173 -7.721 31.348 1.00 59.25 84 PRO A CA 1
ATOM 657 C C . PRO A 1 84 ? -17.095 -8.671 31.881 1.00 59.25 84 PRO A C 1
ATOM 659 O O . PRO A 1 84 ? -16.981 -9.805 31.421 1.00 59.25 84 PRO A O 1
ATOM 662 N N . ALA A 1 85 ? -16.310 -8.209 32.857 1.00 62.81 85 ALA A N 1
ATOM 663 C CA . ALA A 1 85 ? -15.190 -8.953 33.444 1.00 62.81 85 ALA A CA 1
ATOM 664 C C . ALA A 1 85 ? -15.608 -10.202 34.254 1.00 62.81 85 ALA A C 1
ATOM 666 O O . ALA A 1 85 ? -14.762 -10.867 34.843 1.00 62.81 85 ALA A O 1
ATOM 667 N N . TRP A 1 86 ? -16.901 -10.527 34.297 1.00 62.41 86 TRP A N 1
ATOM 668 C CA . TRP A 1 86 ? -17.456 -11.676 35.001 1.00 62.41 86 TRP A CA 1
ATOM 669 C C . TRP A 1 86 ? -18.301 -12.521 34.041 1.00 62.41 86 TRP A C 1
ATOM 671 O O . TRP A 1 86 ? -19.444 -12.181 33.755 1.00 62.41 86 TRP A O 1
ATOM 681 N N . ARG A 1 87 ? -17.728 -13.618 33.540 1.00 45.97 87 ARG A N 1
ATOM 682 C CA . ARG A 1 87 ? -18.397 -14.877 33.173 1.00 45.97 87 ARG A CA 1
ATOM 683 C C . ARG A 1 87 ? -17.359 -15.986 33.134 1.00 45.97 87 ARG A C 1
ATOM 685 O O . ARG A 1 87 ? -16.313 -15.761 32.488 1.00 45.97 87 ARG A O 1
#

pLDDT: mean 91.82, std 8.99, range [45.97, 98.19]

Foldseek 3Di:
DVVVVVVVVVVVVLVVVCVVVVPDPVRSVVVVVVSVVVCVVCVVVVVQVVCVVVVDDDPDDFDDPDDVRSVVVVCVVVVVPDDPPDD

Secondary structure (DSSP, 8-state):
-HHHHHHHHHHHHHHHHHHHTT--HHHHHHHHHHHHHHHHHHHHHHHHHHHHHTT---------SSHHHHHHHHHHH-GGGSPPS--

Sequence (87 aa):
WIVAAILFAGDLGLALLFELVDLDGLSQLWATLGWHVIVGFAAEDLRRWTLRLRGYALAEIVAAENAAAAERRYFDHHPAMAKPAWR

Radius of gyration: 20.72 Å; chains: 1; bounding box: 44×24×57 Å